Protein AF-A0A2I5HDA8-F1 (afdb_monomer_lite)

Secondary structure (DSSP, 8-state):
--SEEEEEEEEE-TTS-EEEEEEEEEETTS-EEEEEESSHHHHHHHHHHHHHHHHHHHHHHTT----

Organism: Salmonella diarizonae (NCBI:txid59204)

Radius of gyration: 16.41 Å; chains: 1; bounding box: 43×17×49 Å

pLDDT: mean 86.44, std 14.4, range [45.97, 97.25]

Sequence (67 aa):
MSQYKIEKRIKYATDGTIISTVWDIYYEDGKIARRGLDTEEMAQEIMEYLEMTDKFEAKQHHRNEPN

Foldseek 3Di:
DQQKDKDKDFDADPVRHTPAIWIWMAGPVRHTPGTGHRDPVVVVVVSVVVSVVVVVVVVVVVVPDDD

Structure (mmCIF, N/CA/C/O backbone):
data_AF-A0A2I5HDA8-F1
#
_entry.id   AF-A0A2I5HDA8-F1
#
loop_
_atom_site.group_PDB
_atom_site.id
_atom_site.type_symbol
_atom_site.label_atom_id
_atom_site.label_alt_id
_atom_site.label_comp_id
_atom_site.label_asym_id
_atom_site.label_entity_id
_atom_site.label_seq_id
_atom_site.pdbx_PDB_ins_code
_atom_site.Cartn_x
_atom_site.Cartn_y
_atom_site.Cartn_z
_atom_site.occupancy
_atom_site.B_iso_or_equiv
_atom_site.auth_seq_id
_atom_site.auth_comp_id
_atom_site.auth_asym_id
_atom_site.auth_atom_id
_atom_site.pdbx_PDB_model_num
ATOM 1 N N . MET A 1 1 ? 6.185 9.351 -15.067 1.00 61.25 1 MET A N 1
ATOM 2 C CA . MET A 1 1 ? 5.362 9.114 -13.864 1.00 61.25 1 MET A CA 1
ATOM 3 C C . MET A 1 1 ? 5.927 7.884 -13.167 1.00 61.25 1 MET A C 1
ATOM 5 O O . MET A 1 1 ? 6.599 7.112 -13.847 1.00 61.25 1 MET A O 1
ATOM 9 N N . SER A 1 2 ? 5.782 7.767 -11.844 1.00 68.25 2 SER A N 1
ATOM 10 C CA . SER A 1 2 ? 6.191 6.549 -11.125 1.00 68.25 2 SER A CA 1
ATOM 11 C C . SER A 1 2 ? 5.353 5.375 -11.632 1.00 68.25 2 SER A C 1
ATOM 13 O O . SER A 1 2 ? 4.151 5.537 -11.811 1.00 68.25 2 SER A O 1
ATOM 15 N N . GLN A 1 3 ? 5.980 4.222 -11.880 1.00 85.62 3 GLN A N 1
ATOM 16 C CA . GLN A 1 3 ? 5.286 2.993 -12.307 1.00 85.62 3 GLN A CA 1
ATOM 17 C C . GLN A 1 3 ? 4.532 2.317 -11.152 1.00 85.62 3 GLN A C 1
ATOM 19 O O . GLN A 1 3 ? 3.898 1.276 -11.339 1.00 85.62 3 GLN A O 1
ATOM 24 N N . TYR A 1 4 ? 4.620 2.906 -9.958 1.00 93.31 4 TYR A N 1
ATOM 25 C CA . TYR A 1 4 ? 4.079 2.384 -8.724 1.00 93.31 4 TYR A CA 1
ATOM 26 C C . TYR A 1 4 ? 3.104 3.370 -8.083 1.00 93.31 4 TYR A C 1
ATOM 28 O O . TYR A 1 4 ? 3.208 4.589 -8.230 1.00 93.31 4 TYR A O 1
ATOM 36 N N . LYS A 1 5 ? 2.158 2.822 -7.325 1.00 94.31 5 LYS A N 1
ATOM 37 C CA . LYS A 1 5 ? 1.184 3.568 -6.536 1.00 94.31 5 LYS A CA 1
ATOM 38 C C . LYS A 1 5 ? 1.113 3.000 -5.128 1.00 94.31 5 LYS A C 1
ATOM 40 O O . LYS A 1 5 ? 0.942 1.797 -4.951 1.00 94.31 5 LYS A O 1
ATOM 45 N N . ILE A 1 6 ? 1.181 3.877 -4.135 1.00 95.19 6 ILE A N 1
ATOM 46 C CA . ILE A 1 6 ? 0.949 3.536 -2.732 1.00 95.19 6 ILE A CA 1
ATOM 47 C C . ILE A 1 6 ? -0.527 3.790 -2.402 1.00 95.19 6 ILE A C 1
ATOM 49 O O . ILE A 1 6 ? -1.058 4.862 -2.694 1.00 95.19 6 ILE A O 1
ATOM 53 N N . GLU A 1 7 ? -1.192 2.824 -1.772 1.00 95.88 7 GLU A N 1
ATOM 54 C CA . GLU A 1 7 ? -2.551 2.986 -1.252 1.00 95.88 7 GLU A CA 1
ATOM 55 C C . GLU A 1 7 ? -2.652 2.585 0.219 1.00 95.88 7 GLU A C 1
ATOM 57 O O . GLU A 1 7 ? -2.106 1.573 0.665 1.00 95.88 7 GLU A O 1
ATOM 62 N N . LYS A 1 8 ? -3.416 3.379 0.971 1.00 96.38 8 LYS A N 1
ATOM 63 C CA . LYS A 1 8 ? -3.756 3.104 2.365 1.00 96.38 8 LYS A CA 1
ATOM 64 C C . LYS A 1 8 ? -4.935 2.142 2.428 1.00 96.38 8 LYS A C 1
ATOM 66 O O . LYS A 1 8 ? -6.009 2.439 1.907 1.00 96.38 8 LYS A O 1
ATOM 71 N N . ARG A 1 9 ? -4.782 1.042 3.162 1.00 94.31 9 ARG A N 1
ATOM 72 C CA . ARG A 1 9 ? -5.856 0.090 3.451 1.00 94.31 9 ARG A CA 1
ATOM 73 C C . ARG A 1 9 ? -6.093 -0.013 4.948 1.00 94.31 9 ARG A C 1
ATOM 75 O O . ARG A 1 9 ? -5.199 -0.345 5.721 1.00 94.31 9 ARG A O 1
ATOM 82 N N . ILE A 1 10 ? -7.333 0.212 5.359 1.00 94.12 10 ILE A N 1
ATOM 83 C CA . ILE A 1 10 ? -7.749 0.048 6.751 1.00 94.12 10 ILE A CA 1
ATOM 84 C C . ILE A 1 10 ? -8.364 -1.343 6.902 1.00 94.12 10 ILE A C 1
ATOM 86 O O . ILE A 1 10 ? -9.237 -1.737 6.129 1.00 94.12 10 ILE A O 1
ATOM 90 N N . LYS A 1 11 ? -7.878 -2.112 7.876 1.00 91.00 11 LYS A N 1
ATOM 91 C CA . LYS A 1 11 ? -8.483 -3.377 8.287 1.00 91.00 11 LYS A CA 1
ATOM 92 C C . LYS A 1 11 ? -9.508 -3.094 9.370 1.00 91.00 11 LYS A C 1
ATOM 94 O O . LYS A 1 11 ? -9.179 -2.485 10.386 1.00 91.00 11 LYS A O 1
ATOM 99 N N . TYR A 1 12 ? -10.718 -3.587 9.160 1.00 93.75 12 TYR A N 1
ATOM 100 C CA . TYR A 1 12 ? -11.815 -3.474 10.108 1.00 93.75 12 TYR A CA 1
ATOM 101 C C . TYR A 1 12 ? -12.122 -4.839 10.721 1.00 93.75 12 TYR A C 1
ATOM 103 O O . TYR A 1 12 ? -12.008 -5.871 10.056 1.00 93.75 12 TYR A O 1
ATOM 111 N N . ALA A 1 13 ? -12.506 -4.831 11.989 1.00 93.56 13 ALA A N 1
ATOM 112 C CA . ALA A 1 13 ? -13.157 -5.947 12.647 1.00 93.56 13 ALA A CA 1
ATOM 113 C C . ALA A 1 13 ? -14.610 -6.053 12.168 1.00 93.56 13 ALA A C 1
ATOM 115 O O . ALA A 1 13 ? -15.147 -5.155 11.516 1.00 93.56 13 ALA A O 1
ATOM 116 N N . THR A 1 14 ? -15.258 -7.171 12.486 1.00 93.69 14 THR A N 1
ATOM 117 C CA . THR A 1 14 ? -16.645 -7.451 12.078 1.00 93.69 14 THR A CA 1
ATOM 118 C C . THR A 1 14 ? -17.664 -6.472 12.663 1.00 93.69 14 THR A C 1
ATOM 120 O O . THR A 1 14 ? -18.758 -6.349 12.127 1.00 93.69 14 THR A O 1
ATOM 123 N N . ASP A 1 15 ? -17.313 -5.783 13.747 1.00 95.12 15 ASP A N 1
ATOM 124 C CA . ASP A 1 15 ? -18.108 -4.740 14.402 1.00 95.12 15 ASP A CA 1
ATOM 125 C C . ASP A 1 15 ? -17.835 -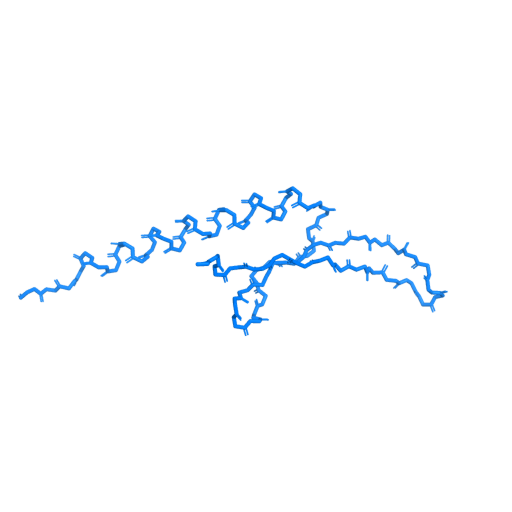3.325 13.844 1.00 95.12 15 ASP A C 1
ATOM 127 O O . ASP A 1 15 ? -18.428 -2.354 14.307 1.00 95.12 15 ASP A O 1
ATOM 131 N N . GLY A 1 16 ? -16.947 -3.200 12.850 1.00 91.62 16 GLY A N 1
ATOM 132 C CA . GLY A 1 16 ? -16.532 -1.926 12.262 1.00 91.62 16 GLY A CA 1
ATOM 133 C C . GLY A 1 16 ? -15.377 -1.232 12.991 1.00 91.62 16 GLY A C 1
ATOM 134 O O . GLY A 1 16 ? -14.940 -0.169 12.547 1.00 91.62 16 GLY A O 1
ATOM 135 N N . THR A 1 17 ? -14.836 -1.817 14.063 1.00 95.62 17 THR A N 1
ATOM 136 C CA . THR A 1 17 ? -13.665 -1.276 14.765 1.00 95.62 17 THR A CA 1
ATOM 137 C C . THR A 1 17 ? -12.427 -1.340 13.869 1.00 95.62 17 THR A C 1
ATOM 139 O O . THR A 1 17 ? -12.187 -2.340 13.193 1.00 95.62 17 THR A O 1
ATOM 142 N N . ILE A 1 18 ? -11.603 -0.289 13.861 1.00 92.94 18 ILE A N 1
ATOM 143 C CA . ILE A 1 18 ? -10.326 -0.301 13.134 1.00 92.94 18 ILE A CA 1
ATOM 144 C C . ILE A 1 18 ? -9.356 -1.244 13.853 1.00 92.94 18 ILE A C 1
ATOM 146 O O . ILE A 1 18 ? -8.967 -0.988 14.988 1.00 92.94 18 ILE A O 1
ATOM 150 N N . ILE A 1 19 ? -8.942 -2.316 13.175 1.00 92.75 19 ILE A N 1
ATOM 151 C CA . ILE A 1 19 ? -7.906 -3.239 13.658 1.00 92.75 19 ILE A CA 1
ATOM 152 C C . ILE A 1 19 ? -6.530 -2.643 13.391 1.00 92.75 19 ILE A C 1
ATOM 154 O O . ILE A 1 19 ? -5.684 -2.586 14.278 1.00 92.75 19 ILE A O 1
ATOM 158 N N . SER A 1 20 ? -6.285 -2.232 12.146 1.00 92.81 20 SER A N 1
ATOM 159 C CA . SER A 1 20 ? -5.007 -1.646 11.760 1.00 92.81 20 SER A CA 1
ATOM 160 C C . SER A 1 20 ? -5.114 -0.844 10.474 1.00 92.81 20 SER A C 1
ATOM 162 O O . SER A 1 20 ? -6.018 -1.030 9.659 1.00 92.81 20 SER A O 1
ATOM 164 N N . THR A 1 21 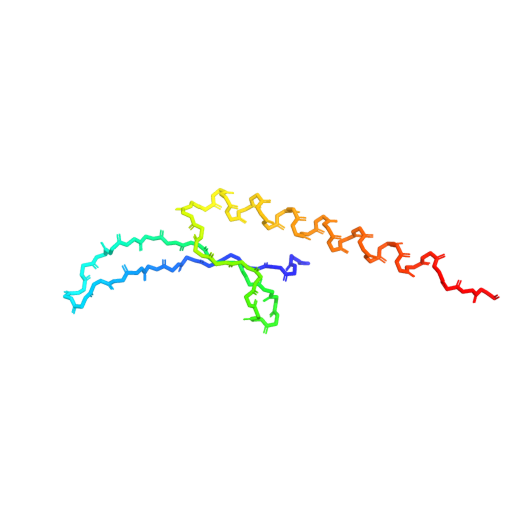? -4.155 0.050 10.288 1.00 94.75 21 THR A N 1
ATOM 165 C CA . THR A 1 21 ? -3.878 0.674 8.999 1.00 94.75 21 THR A CA 1
ATOM 166 C C . THR A 1 21 ? -2.666 -0.022 8.410 1.00 94.75 21 THR A C 1
ATOM 168 O O . THR A 1 21 ? -1.691 -0.235 9.120 1.00 94.75 21 THR A O 1
ATOM 171 N N . VAL A 1 22 ? -2.735 -0.378 7.134 1.00 96.00 22 VAL A N 1
ATOM 172 C CA . VAL A 1 22 ? -1.588 -0.875 6.379 1.00 96.00 22 VAL A CA 1
ATOM 173 C C . VAL A 1 22 ? -1.486 -0.149 5.047 1.00 96.00 22 VAL A C 1
ATOM 175 O O . VAL A 1 22 ? -2.465 0.418 4.562 1.00 96.00 22 VAL A O 1
ATOM 178 N N . TRP A 1 23 ? -0.310 -0.203 4.447 1.00 97.25 23 TRP A N 1
ATOM 179 C CA . TRP A 1 23 ? -0.019 0.372 3.147 1.00 97.25 23 TRP A CA 1
ATOM 180 C C . TRP A 1 23 ? 0.346 -0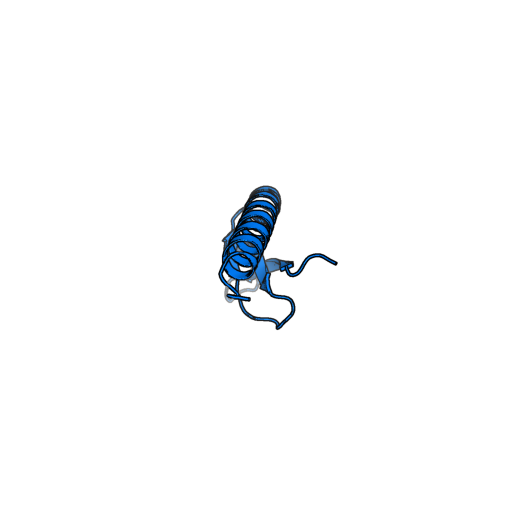.729 2.157 1.00 97.25 23 TRP A C 1
ATOM 182 O O . TRP A 1 23 ? 1.096 -1.658 2.470 1.00 97.25 23 TRP A O 1
ATOM 192 N N . ASP A 1 24 ? -0.227 -0.631 0.965 1.00 96.81 24 ASP A N 1
ATOM 193 C CA . ASP A 1 24 ? -0.012 -1.555 -0.138 1.00 96.81 24 ASP A CA 1
ATOM 194 C C . ASP A 1 24 ? 0.589 -0.772 -1.320 1.00 96.81 24 ASP A C 1
ATOM 196 O O . ASP A 1 24 ? 0.233 0.380 -1.562 1.00 96.81 24 ASP A O 1
ATOM 200 N N . ILE A 1 25 ? 1.519 -1.393 -2.040 1.00 96.38 25 ILE A N 1
ATOM 201 C CA . ILE A 1 25 ? 2.176 -0.856 -3.231 1.00 96.38 25 ILE A CA 1
ATOM 202 C C . ILE A 1 25 ? 1.682 -1.658 -4.430 1.00 96.38 25 ILE A C 1
ATOM 204 O O . ILE A 1 25 ? 1.776 -2.891 -4.446 1.00 96.38 25 ILE A O 1
ATOM 208 N N . TYR A 1 26 ? 1.195 -0.956 -5.442 1.00 96.00 26 TYR A N 1
ATOM 209 C CA . TYR A 1 26 ? 0.683 -1.512 -6.686 1.00 96.00 26 TYR A CA 1
ATOM 210 C C . TYR A 1 26 ? 1.534 -1.047 -7.859 1.00 96.00 26 TYR A C 1
ATOM 212 O O . TYR A 1 26 ? 2.055 0.064 -7.840 1.00 96.00 26 TYR A O 1
ATOM 220 N N . TYR A 1 27 ? 1.637 -1.880 -8.883 1.00 92.88 27 TYR A N 1
ATOM 221 C CA . TYR A 1 27 ? 2.056 -1.469 -10.217 1.00 92.88 27 TYR A CA 1
ATOM 222 C C . TYR A 1 27 ? 0.952 -0.626 -10.881 1.00 92.88 27 TYR A C 1
ATOM 224 O O . TYR A 1 27 ? -0.221 -0.733 -10.514 1.00 92.88 27 TYR A O 1
ATOM 232 N N . GLU A 1 28 ? 1.297 0.174 -11.894 1.00 88.62 28 GLU A N 1
ATOM 233 C CA . GLU A 1 28 ? 0.323 0.943 -12.694 1.00 88.62 28 GLU A CA 1
ATOM 234 C C . GLU A 1 28 ? -0.783 0.070 -13.316 1.00 88.62 28 GLU A C 1
ATOM 236 O O . GLU A 1 28 ? -1.907 0.537 -13.493 1.00 88.62 28 GLU A O 1
ATOM 241 N N . ASP A 1 29 ? -0.506 -1.208 -13.601 1.00 89.88 29 ASP A N 1
ATOM 242 C CA . ASP A 1 29 ? -1.491 -2.166 -14.126 1.00 89.88 29 ASP A CA 1
ATOM 243 C C . ASP A 1 29 ? -2.451 -2.727 -13.055 1.00 89.88 29 ASP A C 1
ATOM 245 O O . ASP A 1 29 ? -3.301 -3.571 -13.350 1.00 89.88 29 ASP A O 1
ATOM 249 N N . GLY A 1 30 ? -2.328 -2.259 -11.809 1.00 90.12 30 GLY A N 1
ATOM 250 C CA . GLY A 1 30 ? -3.144 -2.669 -10.670 1.00 90.12 30 GLY A CA 1
ATOM 251 C C . GLY A 1 30 ? -2.678 -3.956 -9.989 1.00 90.12 30 GLY A C 1
ATOM 252 O O . GLY A 1 30 ? -3.309 -4.389 -9.021 1.00 90.12 30 GLY A O 1
ATOM 253 N N . LYS A 1 31 ? -1.584 -4.587 -10.439 1.00 93.44 31 LYS A N 1
ATOM 254 C CA . LYS A 1 31 ? -1.008 -5.741 -9.732 1.00 93.44 31 LYS A CA 1
ATOM 255 C C . LYS A 1 31 ? -0.358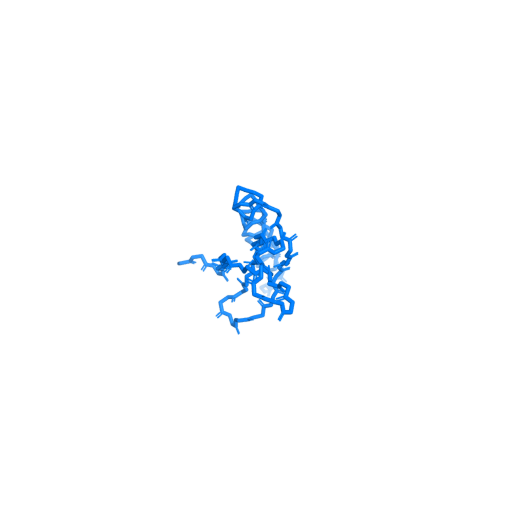 -5.309 -8.426 1.00 93.44 31 LYS A C 1
ATOM 257 O O . LYS A 1 31 ? 0.215 -4.232 -8.319 1.00 93.44 31 LYS A O 1
ATOM 262 N N . ILE A 1 32 ? -0.393 -6.186 -7.428 1.00 94.31 32 ILE A N 1
ATOM 263 C CA . ILE A 1 32 ? 0.247 -5.936 -6.133 1.00 94.31 32 ILE A CA 1
ATOM 264 C C . ILE A 1 32 ? 1.756 -6.157 -6.269 1.00 94.31 32 ILE A C 1
ATOM 266 O O . ILE A 1 32 ? 2.188 -7.275 -6.542 1.00 94.31 32 ILE A O 1
ATOM 270 N N . ALA A 1 33 ? 2.542 -5.116 -6.003 1.00 94.19 33 ALA A N 1
ATOM 271 C CA . ALA A 1 33 ? 3.992 -5.207 -5.846 1.00 94.19 33 ALA A CA 1
ATOM 272 C C . ALA A 1 33 ? 4.363 -5.604 -4.409 1.00 94.19 33 ALA A C 1
ATOM 274 O O . ALA A 1 33 ? 5.163 -6.511 -4.171 1.00 94.19 33 ALA A O 1
ATOM 275 N N . ARG A 1 34 ? 3.731 -4.962 -3.419 1.00 94.50 34 ARG A N 1
ATOM 276 C CA . ARG A 1 34 ? 3.936 -5.242 -1.992 1.00 94.50 34 ARG A CA 1
ATOM 277 C C . ARG A 1 34 ? 2.661 -4.957 -1.209 1.00 94.50 34 ARG A C 1
ATOM 279 O O . ARG A 1 34 ? 1.887 -4.092 -1.586 1.00 94.50 34 ARG A O 1
ATOM 286 N N . ARG A 1 35 ? 2.426 -5.670 -0.107 1.00 94.62 35 ARG A N 1
ATOM 287 C CA . ARG A 1 35 ? 1.242 -5.456 0.738 1.00 94.62 35 ARG A CA 1
ATOM 288 C C . ARG A 1 35 ? 1.560 -5.534 2.220 1.00 94.62 35 ARG A C 1
ATOM 290 O O . ARG A 1 35 ? 2.454 -6.285 2.608 1.00 94.62 35 ARG A O 1
ATOM 297 N N . GLY A 1 36 ? 0.734 -4.881 3.028 1.00 94.38 36 GLY A N 1
ATOM 298 C CA . GLY A 1 36 ? 0.731 -5.029 4.478 1.00 94.38 36 GLY A CA 1
ATOM 299 C C . GLY A 1 36 ? 1.881 -4.309 5.170 1.00 94.38 36 GLY A C 1
ATOM 300 O O . GLY A 1 36 ? 2.418 -4.857 6.123 1.00 94.38 36 GLY A O 1
ATOM 301 N N . LEU A 1 37 ? 2.280 -3.140 4.670 1.00 95.88 37 LEU A N 1
ATOM 302 C CA . LEU A 1 37 ? 3.316 -2.319 5.290 1.00 95.88 37 LEU A CA 1
ATOM 303 C C . LEU A 1 37 ? 2.719 -1.498 6.432 1.00 95.88 37 LEU A C 1
ATOM 305 O O . LEU A 1 37 ? 1.628 -0.949 6.292 1.00 95.88 37 LEU A O 1
ATOM 309 N N . ASP A 1 38 ? 3.419 -1.428 7.559 1.00 93.94 38 ASP A N 1
ATOM 310 C CA . ASP A 1 38 ? 2.868 -0.845 8.786 1.00 93.94 38 ASP A CA 1
ATOM 311 C C . ASP A 1 38 ? 2.853 0.692 8.763 1.00 93.94 38 ASP A C 1
ATOM 313 O O . ASP A 1 38 ? 1.980 1.311 9.373 1.00 93.94 38 ASP A O 1
ATOM 317 N N . THR A 1 39 ? 3.772 1.320 8.022 1.00 94.44 39 THR A N 1
ATOM 318 C CA . THR A 1 39 ? 3.873 2.782 7.900 1.00 94.44 39 THR A CA 1
ATOM 319 C C . THR A 1 39 ? 3.931 3.237 6.445 1.00 94.44 39 THR A C 1
ATOM 321 O O . THR A 1 39 ? 4.270 2.472 5.540 1.00 94.44 39 THR A O 1
ATOM 324 N N . GLU A 1 40 ? 3.581 4.506 6.223 1.00 95.12 40 GLU A N 1
ATOM 325 C CA . GLU A 1 40 ? 3.681 5.141 4.905 1.00 95.12 40 GLU A CA 1
ATOM 326 C C . GLU A 1 40 ? 5.144 5.297 4.478 1.00 95.12 40 GLU A C 1
ATOM 328 O O . GLU A 1 40 ? 5.475 5.041 3.325 1.00 95.12 40 GLU A O 1
ATOM 333 N N . GLU A 1 41 ? 6.029 5.635 5.419 1.00 96.44 41 GLU A N 1
ATOM 334 C CA . GLU A 1 41 ? 7.468 5.792 5.176 1.00 96.44 41 GLU A CA 1
ATOM 335 C C . GLU A 1 41 ? 8.085 4.486 4.661 1.00 96.44 41 GLU A C 1
ATOM 337 O O . GLU A 1 41 ? 8.781 4.494 3.650 1.00 96.44 41 GLU A O 1
ATOM 342 N N . MET A 1 42 ? 7.737 3.338 5.260 1.00 95.94 42 MET A N 1
ATOM 343 C CA . MET A 1 42 ? 8.168 2.032 4.747 1.00 95.94 42 MET A CA 1
ATOM 344 C C . MET A 1 42 ? 7.660 1.773 3.324 1.00 95.94 42 MET A C 1
ATOM 346 O O . MET A 1 42 ? 8.352 1.145 2.523 1.00 95.94 42 MET A O 1
ATOM 350 N N . ALA A 1 43 ? 6.445 2.222 2.997 1.00 96.38 43 ALA A N 1
ATOM 351 C CA . ALA A 1 43 ? 5.906 2.087 1.649 1.00 96.38 43 ALA A CA 1
ATOM 352 C C . ALA A 1 43 ? 6.656 2.958 0.639 1.00 96.38 43 ALA A C 1
ATOM 354 O O . ALA A 1 43 ? 6.930 2.490 -0.465 1.00 96.38 43 ALA A O 1
ATOM 355 N N . GLN A 1 44 ? 7.036 4.176 1.024 1.00 95.81 44 GLN A N 1
ATOM 356 C CA . GLN A 1 44 ? 7.835 5.077 0.195 1.00 95.81 44 GLN A CA 1
ATOM 357 C C . GLN A 1 44 ? 9.246 4.523 -0.037 1.00 95.81 44 GLN A C 1
ATOM 359 O O . GLN A 1 44 ? 9.657 4.402 -1.189 1.00 95.81 44 GLN A O 1
ATOM 364 N N . GLU A 1 45 ? 9.943 4.082 1.015 1.00 95.94 45 GLU A N 1
ATOM 365 C CA . GLU A 1 45 ? 11.286 3.491 0.897 1.00 95.94 45 GLU A CA 1
ATOM 366 C C . GLU A 1 45 ? 11.293 2.245 -0.003 1.00 95.94 45 GLU A C 1
ATOM 368 O O . GLU A 1 45 ? 12.155 2.090 -0.872 1.00 95.94 45 GLU A O 1
ATOM 373 N N . ILE A 1 46 ? 10.306 1.356 0.159 1.00 95.38 46 ILE A N 1
ATOM 374 C CA . ILE A 1 46 ? 10.194 0.156 -0.681 1.00 95.38 46 ILE A CA 1
ATOM 375 C C . ILE A 1 46 ? 9.854 0.532 -2.126 1.00 95.38 46 ILE A C 1
ATOM 377 O O . ILE A 1 46 ? 10.399 -0.073 -3.047 1.00 95.38 46 ILE A O 1
ATOM 381 N N . MET A 1 47 ? 8.981 1.516 -2.348 1.00 94.44 47 MET A N 1
ATOM 382 C CA . MET A 1 47 ? 8.652 1.994 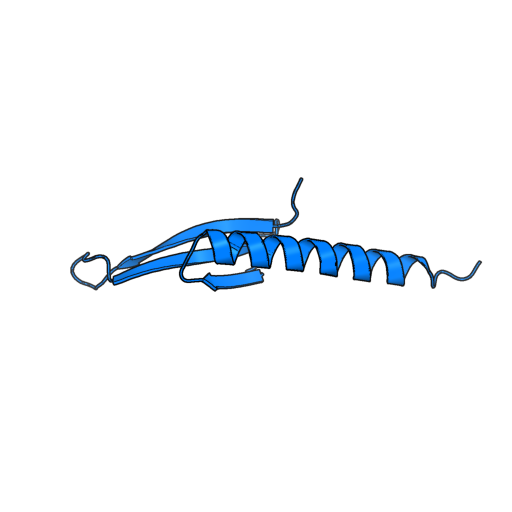-3.693 1.00 94.44 47 MET A CA 1
ATOM 383 C C . MET A 1 47 ? 9.890 2.554 -4.406 1.00 94.44 47 MET A C 1
ATOM 385 O O . MET A 1 47 ? 10.134 2.208 -5.561 1.00 94.44 47 MET A O 1
ATOM 389 N N . GLU A 1 48 ? 10.707 3.359 -3.724 1.00 93.56 48 GLU A N 1
ATOM 390 C CA . GLU A 1 48 ? 11.959 3.884 -4.281 1.00 93.56 48 GLU A CA 1
ATOM 391 C C . GLU A 1 48 ? 12.949 2.767 -4.629 1.00 93.56 48 GLU A C 1
ATOM 393 O O . GLU A 1 48 ? 13.560 2.782 -5.702 1.00 93.56 48 GLU A O 1
ATOM 398 N N . TYR A 1 49 ? 13.073 1.764 -3.756 1.00 92.69 49 TYR A N 1
ATOM 399 C CA . TYR A 1 49 ? 13.899 0.590 -4.023 1.00 92.69 49 TYR A CA 1
ATOM 400 C C . TYR A 1 49 ? 13.421 -0.180 -5.263 1.00 92.69 49 TYR A C 1
ATOM 402 O O . TYR A 1 49 ? 14.231 -0.528 -6.127 1.00 92.69 49 TYR A O 1
ATOM 410 N N . LEU A 1 50 ? 12.112 -0.415 -5.387 1.00 91.44 50 LEU A N 1
ATOM 411 C CA . LEU A 1 50 ? 11.519 -1.087 -6.546 1.00 91.44 50 LEU A CA 1
ATOM 412 C C . LEU A 1 50 ? 11.790 -0.308 -7.840 1.00 91.44 50 LEU A C 1
ATOM 414 O O . LEU A 1 50 ? 12.266 -0.883 -8.817 1.00 91.44 50 LEU A O 1
ATOM 418 N N . GLU A 1 51 ? 11.612 1.015 -7.824 1.00 90.62 51 GLU A N 1
ATOM 419 C CA . GLU A 1 51 ? 11.941 1.856 -8.975 1.00 90.62 51 GLU A CA 1
ATOM 420 C C . GLU A 1 51 ? 13.419 1.790 -9.374 1.00 90.62 51 GLU A C 1
ATOM 422 O O . GLU A 1 51 ? 13.740 1.802 -10.566 1.00 90.62 51 GLU A O 1
ATOM 427 N N . MET A 1 52 ? 14.339 1.786 -8.404 1.00 89.62 52 MET A N 1
ATOM 428 C CA . MET A 1 52 ? 15.770 1.674 -8.696 1.00 89.62 52 MET A CA 1
ATOM 429 C C . MET A 1 52 ? 16.109 0.321 -9.317 1.00 89.62 52 MET A C 1
ATOM 431 O O . MET A 1 52 ? 16.897 0.269 -10.264 1.00 89.62 52 MET A O 1
ATOM 435 N N . THR A 1 53 ? 15.509 -0.750 -8.799 1.00 87.56 53 THR A N 1
ATOM 436 C CA . THR A 1 53 ? 15.768 -2.122 -9.243 1.00 87.56 53 THR A CA 1
ATOM 437 C C . THR A 1 53 ? 15.276 -2.323 -10.675 1.00 87.56 53 THR A C 1
ATOM 439 O O . THR A 1 53 ? 16.064 -2.722 -11.532 1.00 87.56 53 THR A O 1
ATOM 442 N N . ASP A 1 54 ? 14.050 -1.896 -10.988 1.00 85.06 54 ASP A N 1
ATOM 443 C CA . ASP A 1 54 ? 13.505 -1.963 -12.350 1.00 85.06 54 ASP A CA 1
ATOM 444 C C . ASP A 1 54 ? 14.332 -1.139 -13.345 1.00 85.06 54 ASP A C 1
ATOM 446 O O . ASP A 1 54 ? 14.651 -1.591 -14.449 1.00 85.06 54 ASP A O 1
ATOM 450 N N . LYS A 1 55 ? 14.749 0.075 -12.953 1.00 81.81 55 LYS A N 1
ATOM 451 C CA . LYS A 1 55 ? 15.629 0.919 -13.782 1.00 81.81 55 LYS A CA 1
ATOM 452 C C . LYS A 1 55 ? 16.985 0.258 -14.027 1.00 81.81 55 LYS A C 1
ATOM 454 O O . LYS A 1 55 ? 17.610 0.528 -15.056 1.00 81.81 55 LYS A O 1
ATOM 459 N N . PHE A 1 56 ? 17.476 -0.550 -13.091 1.00 77.56 56 PHE A N 1
ATOM 460 C CA . PHE A 1 56 ? 18.742 -1.259 -13.232 1.00 77.56 56 PHE A CA 1
ATOM 461 C C . PHE A 1 56 ? 18.607 -2.474 -14.157 1.00 77.56 56 PHE A C 1
ATOM 463 O O . PHE A 1 56 ? 19.413 -2.611 -15.079 1.00 77.56 56 PHE A O 1
ATOM 470 N N . GLU A 1 57 ? 17.565 -3.289 -13.994 1.00 73.62 57 GLU A N 1
ATOM 471 C CA . GLU A 1 57 ? 17.285 -4.429 -14.879 1.00 73.62 57 GLU A CA 1
ATOM 472 C C . GLU A 1 57 ? 17.045 -3.981 -16.329 1.00 73.62 57 GLU A C 1
ATOM 474 O O . GLU A 1 57 ? 17.659 -4.514 -17.258 1.00 73.62 57 GLU A O 1
ATOM 479 N N . ALA A 1 58 ? 16.267 -2.913 -16.538 1.00 69.12 58 ALA A N 1
ATOM 480 C CA . ALA A 1 58 ? 16.029 -2.346 -17.868 1.00 69.12 58 ALA A CA 1
ATOM 481 C C . ALA A 1 58 ? 17.321 -1.878 -18.571 1.00 69.12 58 ALA A C 1
ATOM 483 O O . ALA A 1 58 ? 17.436 -1.936 -19.799 1.00 69.12 58 ALA A O 1
ATOM 484 N N . LYS A 1 59 ? 18.321 -1.424 -17.802 1.00 65.00 59 LYS A N 1
ATOM 485 C CA . LYS A 1 59 ? 19.635 -1.020 -18.332 1.00 65.00 59 LYS A CA 1
ATOM 486 C C . LYS A 1 59 ? 20.539 -2.207 -18.652 1.00 65.00 59 LYS A C 1
ATOM 488 O O . LYS A 1 59 ? 21.373 -2.091 -19.547 1.00 65.00 59 LYS A O 1
ATOM 493 N N . GLN A 1 60 ? 20.400 -3.330 -17.948 1.00 62.69 60 GLN A N 1
ATOM 494 C CA . GLN A 1 60 ? 21.157 -4.542 -18.265 1.00 62.69 60 GLN A CA 1
ATOM 495 C C . GLN A 1 60 ? 20.659 -5.204 -19.551 1.00 62.69 60 GLN A C 1
ATOM 497 O O . GLN A 1 60 ? 21.475 -5.641 -20.361 1.00 62.69 60 GLN A O 1
ATOM 502 N N . HIS A 1 61 ? 19.346 -5.203 -19.791 1.00 57.31 61 HIS A N 1
ATOM 503 C CA . HIS A 1 61 ? 18.772 -5.780 -21.008 1.00 57.31 61 HIS A CA 1
ATOM 504 C C . HIS A 1 61 ? 19.162 -5.028 -22.293 1.00 57.31 61 HIS A C 1
ATOM 506 O O . HIS A 1 61 ? 19.416 -5.673 -23.305 1.00 57.31 61 HIS A O 1
ATOM 512 N N . HIS A 1 62 ? 19.336 -3.701 -22.250 1.00 55.31 62 HIS A N 1
ATOM 513 C CA . HIS A 1 62 ? 19.828 -2.924 -23.402 1.00 55.31 62 HIS A CA 1
ATOM 514 C C . HIS A 1 62 ? 21.298 -3.186 -23.771 1.00 55.31 62 HIS A C 1
ATOM 516 O O . HIS A 1 62 ? 21.754 -2.750 -24.824 1.00 55.31 62 HIS A O 1
ATOM 522 N N . ARG A 1 63 ? 22.078 -3.860 -22.917 1.00 52.66 63 ARG A N 1
ATOM 523 C CA . ARG A 1 63 ? 23.507 -4.100 -23.176 1.00 52.66 63 ARG A CA 1
ATOM 524 C C . ARG A 1 63 ? 23.777 -5.344 -24.026 1.00 52.66 63 ARG A C 1
ATOM 526 O O . ARG A 1 63 ? 24.918 -5.541 -24.431 1.00 52.66 63 ARG A O 1
ATOM 533 N N . ASN A 1 64 ? 22.750 -6.157 -24.280 1.00 52.06 64 ASN A N 1
AT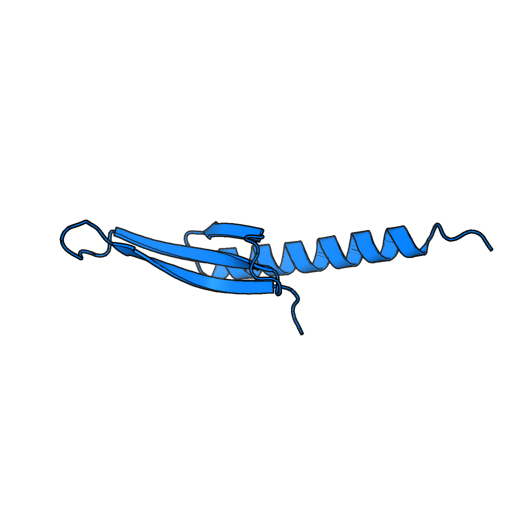OM 534 C CA . ASN A 1 64 ? 22.875 -7.474 -24.906 1.00 52.06 64 ASN A CA 1
ATOM 535 C C . ASN A 1 64 ? 22.232 -7.572 -26.299 1.00 52.06 64 ASN A C 1
ATOM 537 O O . ASN A 1 64 ? 22.132 -8.681 -26.818 1.00 52.06 64 ASN A O 1
ATOM 541 N N . GLU A 1 65 ? 21.809 -6.467 -26.917 1.00 45.97 65 GLU A N 1
ATOM 542 C CA . GLU A 1 65 ? 21.420 -6.492 -28.332 1.00 45.97 65 GLU A CA 1
ATOM 543 C C . GLU A 1 65 ? 22.693 -6.564 -29.199 1.00 45.97 65 GLU A C 1
ATOM 545 O O . GLU A 1 65 ? 23.492 -5.621 -29.180 1.00 45.97 65 GLU A O 1
ATOM 550 N N . PRO A 1 66 ? 22.952 -7.679 -29.913 1.00 55.78 66 PRO A N 1
ATOM 551 C CA . PRO A 1 66 ? 24.089 -7.775 -30.812 1.00 55.78 66 PRO A CA 1
ATOM 552 C C . PRO A 1 66 ? 23.770 -7.015 -32.102 1.00 55.78 66 PRO A C 1
ATOM 554 O O . PRO A 1 66 ? 22.711 -7.208 -32.700 1.00 55.78 66 PRO A O 1
ATOM 557 N N . ASN A 1 67 ? 24.703 -6.152 -32.498 1.00 46.59 67 ASN A N 1
ATOM 558 C CA . ASN A 1 67 ? 24.748 -5.510 -33.812 1.00 46.59 67 ASN A CA 1
ATOM 559 C C . ASN A 1 67 ? 25.080 -6.523 -34.916 1.00 46.59 67 ASN A C 1
ATOM 561 O O . ASN A 1 67 ? 25.882 -7.445 -34.632 1.00 46.59 67 ASN A O 1
#